Protein AF-A0A1G9FSS0-F1 (afdb_monomer_lite)

Secondary structure (DSSP, 8-state):
--HHHHHHHHHTT--SS-EEE-TTSPEEEPPP-----S--------SSGGGGGGHHHHHHHHHHHHHHTT--

Radius of gyration: 19.98 Å; chains: 1; bounding box: 37×25×48 Å

Foldseek 3Di:
DDVVVVVVCQVVVNDPFDWDQDPVGDIDGDPDPPPPPQADDDDFDDPDPVCPVCRVVVSVVVVVVCVVVVRD

Organism: NCBI:txid683260

Sequence (72 aa):
MHYQTAWQWARDGKMPVPVTKTATGRYLVLEQPSERDGRTVAYCRVSSADQKADLERQAGRVVTAATGMGLT

Structure (mmCIF, N/CA/C/O backbone):
data_AF-A0A1G9FSS0-F1
#
_entry.id   AF-A0A1G9FSS0-F1
#
loop_
_atom_site.group_PDB
_atom_site.id
_atom_site.type_symbol
_atom_site.label_atom_id
_atom_site.label_alt_id
_atom_site.label_comp_id
_atom_site.label_asym_id
_atom_site.label_entity_id
_atom_site.label_seq_id
_atom_site.pdbx_PDB_ins_code
_atom_site.Cartn_x
_atom_site.Cartn_y
_atom_site.Cartn_z
_atom_site.occupancy
_atom_site.B_iso_or_equiv
_atom_site.auth_seq_id
_atom_site.auth_comp_id
_atom_site.auth_asym_id
_atom_site.auth_atom_id
_atom_site.pdbx_PDB_model_num
ATOM 1 N N . MET A 1 1 ? 6.024 6.538 14.939 1.00 61.53 1 MET A N 1
ATOM 2 C CA . MET A 1 1 ? 4.722 6.467 15.641 1.00 61.53 1 MET A CA 1
ATOM 3 C C . MET A 1 1 ? 4.924 5.689 16.928 1.00 61.53 1 MET A C 1
ATOM 5 O O . MET A 1 1 ? 5.437 4.581 16.858 1.00 61.53 1 MET A O 1
ATOM 9 N N . HIS A 1 2 ? 4.596 6.270 18.081 1.00 82.94 2 HIS A N 1
ATOM 10 C CA . HIS A 1 2 ? 4.704 5.597 19.378 1.00 82.94 2 HIS A CA 1
ATOM 11 C C . HIS A 1 2 ? 3.322 5.095 19.814 1.00 82.94 2 HIS A C 1
ATOM 13 O O . HIS A 1 2 ? 2.320 5.762 19.552 1.00 82.94 2 HIS A O 1
ATOM 19 N N . TYR A 1 3 ? 3.252 3.945 20.491 1.00 83.62 3 TYR A N 1
ATOM 20 C CA . TYR A 1 3 ? 1.972 3.342 20.895 1.00 83.62 3 TYR A CA 1
ATOM 21 C C . TYR A 1 3 ? 1.121 4.298 21.752 1.00 83.62 3 TYR A C 1
ATOM 23 O O . TYR A 1 3 ? -0.104 4.305 21.657 1.00 83.62 3 TYR A O 1
ATOM 31 N N . GLN A 1 4 ? 1.772 5.149 22.548 1.00 88.75 4 GLN A N 1
ATOM 32 C CA . GLN A 1 4 ? 1.115 6.109 23.432 1.00 88.75 4 GLN A CA 1
ATOM 33 C C . GLN A 1 4 ? 0.323 7.170 22.658 1.00 88.75 4 GLN A C 1
ATOM 35 O O . GLN A 1 4 ? -0.751 7.571 23.099 1.00 88.75 4 GLN A O 1
ATOM 40 N N . THR A 1 5 ? 0.807 7.573 21.478 1.00 90.56 5 THR A N 1
ATOM 41 C CA . THR A 1 5 ? 0.096 8.502 20.590 1.00 90.56 5 THR A CA 1
ATOM 42 C C . THR A 1 5 ? -1.193 7.868 20.073 1.00 90.56 5 THR A C 1
ATOM 44 O O . THR A 1 5 ? -2.255 8.478 20.164 1.00 90.56 5 THR A O 1
ATOM 47 N N . ALA A 1 6 ? -1.120 6.618 19.606 1.00 87.62 6 ALA A N 1
ATOM 48 C CA . ALA A 1 6 ? -2.292 5.881 19.134 1.00 87.62 6 ALA A CA 1
ATOM 49 C C . ALA A 1 6 ? -3.305 5.637 20.266 1.00 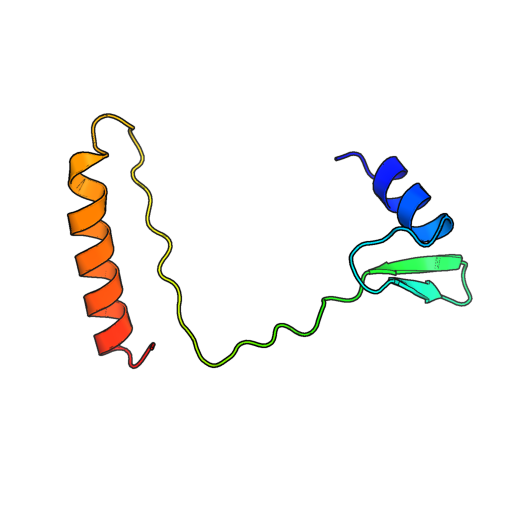87.62 6 ALA A C 1
ATOM 51 O O . ALA A 1 6 ? -4.506 5.803 20.072 1.00 87.62 6 ALA A O 1
ATOM 52 N N . TRP A 1 7 ? -2.827 5.311 21.471 1.00 89.44 7 TRP A N 1
ATOM 53 C CA . TRP A 1 7 ? -3.684 5.153 22.645 1.00 89.44 7 TRP A CA 1
ATOM 54 C C . TRP A 1 7 ? -4.405 6.453 23.019 1.00 89.44 7 TRP A C 1
ATOM 56 O O . TRP A 1 7 ? -5.605 6.435 23.288 1.00 89.44 7 TRP A O 1
ATOM 66 N N . GLN A 1 8 ? -3.701 7.587 22.999 1.00 91.69 8 GLN A N 1
ATOM 67 C CA . GLN A 1 8 ? -4.301 8.882 23.305 1.00 91.69 8 GLN A CA 1
ATOM 68 C C . GLN A 1 8 ? -5.345 9.277 22.257 1.00 91.69 8 GLN A C 1
ATOM 70 O O . GLN A 1 8 ? -6.420 9.739 22.617 1.00 91.69 8 GLN A O 1
ATOM 75 N N . TRP A 1 9 ? -5.090 9.017 20.974 1.00 92.31 9 TRP A N 1
ATOM 76 C CA . TRP A 1 9 ? -6.082 9.241 19.921 1.00 92.31 9 TRP A CA 1
ATOM 77 C C . TRP A 1 9 ? -7.310 8.349 20.075 1.00 92.31 9 TRP A C 1
ATOM 79 O O . TRP A 1 9 ? -8.426 8.829 19.897 1.00 92.31 9 TRP A O 1
ATOM 89 N N . ALA A 1 10 ? -7.124 7.077 20.435 1.00 90.38 10 ALA A N 1
ATOM 90 C CA . ALA A 1 10 ? -8.230 6.159 20.691 1.00 90.38 10 ALA A CA 1
ATOM 91 C C . ALA A 1 10 ? -9.083 6.613 21.882 1.00 90.38 10 ALA A C 1
ATOM 93 O O . ALA A 1 10 ? -10.309 6.569 21.813 1.00 90.38 10 ALA A O 1
ATOM 94 N N . ARG A 1 11 ? -8.444 7.102 22.951 1.00 89.94 11 ARG A N 1
ATOM 95 C CA . ARG A 1 11 ? -9.130 7.653 24.124 1.00 89.94 11 ARG A CA 1
ATOM 96 C C . ARG A 1 11 ? -9.860 8.961 23.819 1.00 89.94 11 ARG A C 1
ATOM 98 O O . ARG A 1 11 ? -10.976 9.149 24.286 1.00 89.94 11 ARG A O 1
ATOM 105 N N . ASP A 1 12 ? -9.232 9.848 23.054 1.00 93.44 12 ASP A N 1
ATOM 106 C CA . ASP A 1 12 ? -9.742 11.189 22.759 1.00 93.44 12 ASP A CA 1
ATOM 107 C C . ASP A 1 12 ? -10.690 11.202 21.534 1.00 93.44 12 ASP A C 1
ATOM 109 O O . ASP A 1 12 ? -11.106 12.271 21.090 1.00 93.44 12 ASP A O 1
ATOM 113 N N . GLY A 1 13 ? -11.012 10.034 20.957 1.00 88.94 13 GLY A N 1
ATOM 114 C CA . GLY A 1 13 ? -11.919 9.901 19.809 1.00 88.94 13 GLY A CA 1
ATOM 115 C C . GLY A 1 13 ? -11.364 10.438 18.483 1.00 88.94 13 GLY A C 1
ATOM 116 O O . GLY A 1 13 ? -12.128 10.728 17.571 1.00 88.94 13 GLY A O 1
ATOM 117 N N . LYS A 1 14 ? -10.040 10.586 18.363 1.00 92.12 14 LYS A N 1
ATOM 118 C CA . LYS A 1 14 ? -9.347 11.177 17.199 1.00 92.12 14 LYS A CA 1
ATOM 119 C C . LYS A 1 14 ? -8.790 10.142 16.224 1.00 92.12 14 LYS A C 1
ATOM 121 O O . LYS A 1 14 ? -7.974 10.476 15.367 1.00 92.12 14 LYS A O 1
ATOM 126 N N . MET A 1 15 ? -9.155 8.875 16.388 1.00 90.50 15 MET A N 1
ATOM 127 C CA . MET A 1 15 ? -8.639 7.824 15.521 1.00 90.50 15 MET A CA 1
ATOM 128 C C . MET A 1 15 ? -9.182 7.995 14.097 1.00 90.50 15 MET A C 1
ATOM 130 O O . MET A 1 15 ? -10.393 8.109 13.927 1.00 90.50 15 MET A O 1
ATOM 134 N N . PRO A 1 16 ? -8.315 7.968 13.066 1.00 87.94 16 PRO A N 1
ATOM 135 C CA . PRO A 1 16 ? -8.746 8.042 11.666 1.00 87.94 16 PRO A CA 1
ATOM 136 C C . PRO A 1 16 ? -9.402 6.738 11.182 1.00 87.94 16 PRO A C 1
ATOM 138 O O . PRO A 1 16 ? -9.873 6.647 10.053 1.00 87.94 16 PRO A O 1
ATOM 141 N N . VAL A 1 17 ? -9.391 5.703 12.020 1.00 86.94 17 VAL A N 1
ATOM 142 C CA . VAL A 1 17 ? -9.925 4.368 11.759 1.00 86.94 17 VAL A CA 1
ATOM 143 C C . VAL A 1 17 ? -10.916 4.001 12.862 1.00 86.94 17 VAL A C 1
ATOM 145 O O . VAL A 1 17 ? -10.759 4.482 13.989 1.00 86.94 17 VAL A O 1
ATOM 148 N N . PRO A 1 18 ? -11.924 3.159 12.581 1.00 88.69 18 PRO A N 1
ATOM 149 C CA . PRO A 1 18 ? -12.881 2.749 13.596 1.00 88.69 18 PRO A CA 1
ATOM 150 C C . PRO A 1 18 ? -12.187 2.019 14.751 1.00 88.69 18 PRO A C 1
ATOM 152 O O . PRO A 1 18 ? -11.375 1.114 14.550 1.00 88.69 18 PRO A O 1
ATOM 155 N N . VAL A 1 19 ? -12.522 2.407 15.980 1.00 91.44 19 VAL A N 1
ATOM 156 C CA . VAL A 1 19 ? -11.997 1.787 17.199 1.00 91.44 19 VAL A CA 1
ATOM 157 C C . VAL A 1 19 ? -13.147 1.482 18.145 1.00 91.44 19 VAL A C 1
ATOM 159 O O . VAL A 1 19 ? -13.992 2.337 18.395 1.00 91.44 19 VAL A O 1
ATOM 162 N N . THR A 1 20 ? -13.164 0.271 18.704 1.00 90.69 20 THR A N 1
ATOM 163 C CA . THR A 1 20 ? -14.150 -0.142 19.714 1.00 90.69 20 THR A CA 1
ATOM 164 C C . THR A 1 20 ? -13.469 -0.418 21.048 1.00 90.69 20 THR A C 1
ATOM 166 O O . THR A 1 20 ? -12.439 -1.093 21.108 1.00 90.69 20 THR A O 1
ATOM 169 N N . LYS A 1 21 ? -14.051 0.083 22.142 1.00 91.12 21 LYS A N 1
ATOM 170 C CA . LYS A 1 21 ? -13.610 -0.235 23.502 1.00 91.12 21 LYS A CA 1
ATOM 171 C C . LYS A 1 21 ? -14.340 -1.482 24.001 1.00 91.12 21 LYS A C 1
ATOM 173 O O . LYS A 1 21 ? -15.563 -1.514 24.064 1.00 91.12 21 LYS A O 1
ATOM 178 N N . THR A 1 22 ? -13.580 -2.506 24.364 1.00 90.44 22 THR A N 1
ATOM 179 C CA . THR A 1 22 ? -14.107 -3.740 24.966 1.00 90.44 22 THR A CA 1
ATOM 180 C C . THR A 1 22 ? -14.580 -3.503 26.402 1.00 90.44 22 THR A C 1
ATOM 182 O O . THR A 1 22 ? -14.117 -2.575 27.069 1.00 90.44 22 THR A O 1
ATOM 185 N N . ALA A 1 23 ? -15.438 -4.389 26.920 1.00 89.19 23 ALA A N 1
ATOM 186 C CA . ALA A 1 23 ? -15.901 -4.344 28.313 1.00 89.19 23 ALA A CA 1
ATOM 187 C C . ALA A 1 23 ? -14.748 -4.391 29.340 1.00 89.19 23 ALA A C 1
ATOM 189 O O . ALA A 1 23 ? -14.863 -3.841 30.429 1.00 89.19 23 ALA A O 1
ATOM 190 N N . THR A 1 24 ? -13.609 -4.988 28.974 1.00 89.94 24 THR A N 1
ATOM 191 C CA . THR A 1 24 ? -12.392 -5.060 29.802 1.00 89.94 24 THR A CA 1
ATOM 192 C C . THR A 1 24 ? -11.459 -3.853 29.634 1.00 89.94 24 THR A C 1
ATOM 194 O O . THR A 1 24 ? -10.367 -3.830 30.195 1.00 89.94 24 THR A O 1
ATOM 197 N N . GLY A 1 25 ? -11.863 -2.835 28.866 1.00 88.25 25 GLY A N 1
ATOM 198 C CA . GLY A 1 25 ? -11.140 -1.568 28.730 1.00 88.25 25 GLY A CA 1
ATOM 199 C C . GLY A 1 25 ? -10.067 -1.526 27.638 1.00 88.25 25 GLY A C 1
ATOM 200 O O . GLY A 1 25 ? -9.399 -0.504 27.497 1.00 88.25 25 GLY A O 1
ATOM 201 N N . ARG A 1 26 ? -9.909 -2.589 26.840 1.00 89.44 26 ARG A N 1
ATOM 202 C CA . ARG A 1 26 ? -8.985 -2.618 25.690 1.00 89.44 26 ARG A CA 1
ATOM 203 C C . ARG A 1 26 ? -9.587 -1.902 24.484 1.00 89.44 26 ARG A C 1
ATOM 205 O O . ARG A 1 26 ? -10.787 -2.040 24.247 1.00 89.44 26 ARG A O 1
ATOM 212 N N . TYR A 1 27 ? -8.751 -1.220 23.705 1.00 90.38 27 TYR A N 1
ATOM 213 C CA . TYR A 1 27 ? -9.126 -0.634 22.416 1.00 90.38 27 TYR A CA 1
ATOM 214 C C . TYR A 1 27 ? -8.793 -1.608 21.285 1.00 90.38 27 TYR A C 1
ATOM 216 O O . TYR A 1 27 ? -7.644 -2.022 21.145 1.00 90.38 27 TYR A O 1
ATOM 224 N N . LEU A 1 28 ? -9.800 -1.970 20.494 1.00 89.62 28 LEU A N 1
ATOM 225 C CA . LEU A 1 28 ? -9.655 -2.771 19.284 1.00 89.62 28 LEU A CA 1
ATOM 226 C C . LEU A 1 28 ? -9.728 -1.844 18.078 1.00 89.62 28 LEU A C 1
ATOM 228 O O . LEU A 1 28 ? -10.744 -1.179 17.876 1.00 89.62 28 LEU A O 1
ATOM 232 N N . VAL A 1 29 ? -8.648 -1.800 17.301 1.00 89.56 29 VAL A N 1
ATOM 233 C CA . VAL A 1 29 ? -8.623 -1.114 16.009 1.00 89.56 29 VAL A CA 1
ATOM 234 C C . VAL A 1 29 ? -9.243 -2.053 14.991 1.00 89.56 29 VAL A C 1
ATOM 236 O O . VAL A 1 29 ? -8.745 -3.159 14.792 1.00 89.56 29 VAL A O 1
ATOM 239 N N . LEU A 1 30 ? -10.353 -1.630 14.399 1.00 86.56 30 LEU A N 1
ATOM 240 C CA . LEU A 1 30 ? -10.998 -2.384 13.341 1.00 86.56 30 LEU A CA 1
ATOM 241 C C . LEU A 1 30 ? -10.344 -1.991 12.022 1.00 86.56 30 LEU A C 1
ATOM 243 O O . LEU A 1 30 ? -10.104 -0.806 11.767 1.00 86.56 30 LEU A O 1
ATOM 247 N N . GLU A 1 31 ? -10.056 -2.981 11.184 1.00 80.19 31 GLU A N 1
ATOM 248 C CA . GLU A 1 31 ? -9.701 -2.697 9.801 1.00 80.19 31 GLU A CA 1
ATOM 249 C C . GLU A 1 31 ? -10.878 -1.964 9.157 1.00 80.19 31 GLU A C 1
ATOM 251 O O . GLU A 1 31 ? -12.033 -2.376 9.297 1.00 80.19 31 GLU A O 1
ATOM 256 N N . GLN A 1 32 ? -10.598 -0.848 8.478 1.00 74.50 32 GLN A N 1
ATOM 257 C CA . GLN A 1 32 ? -11.610 -0.290 7.594 1.00 74.50 32 GLN A CA 1
ATOM 258 C C . GLN A 1 32 ? -11.911 -1.359 6.542 1.00 74.50 32 GLN A C 1
ATOM 260 O O . GLN A 1 32 ? -10.957 -1.912 5.981 1.00 74.50 32 GLN A O 1
ATOM 265 N N . PRO A 1 33 ? -13.192 -1.676 6.278 1.00 66.19 33 PRO A N 1
ATOM 266 C CA . PRO A 1 33 ? -13.525 -2.535 5.160 1.00 66.19 33 PRO A CA 1
ATOM 267 C C . PRO A 1 33 ? -12.907 -1.898 3.923 1.00 66.19 33 PRO A C 1
ATOM 269 O O . PRO A 1 33 ? -13.262 -0.788 3.532 1.00 66.19 33 PRO A O 1
ATOM 272 N N . SER A 1 34 ? -11.903 -2.565 3.361 1.00 65.50 34 SER A N 1
ATOM 273 C CA . SER A 1 34 ? -11.321 -2.116 2.115 1.00 65.50 34 SER A CA 1
ATOM 274 C C . SER A 1 34 ? -12.410 -2.287 1.070 1.00 65.50 34 SER A C 1
ATOM 276 O O . SER A 1 34 ? -12.736 -3.429 0.734 1.00 65.50 34 SER A O 1
ATOM 278 N N . GLU A 1 35 ? -12.965 -1.185 0.569 1.00 64.50 35 GLU A N 1
ATOM 279 C CA . GLU A 1 35 ? -13.620 -1.160 -0.734 1.00 64.50 35 GLU A CA 1
ATOM 280 C C . GLU A 1 35 ? -12.542 -1.535 -1.754 1.00 64.50 35 GLU A C 1
ATOM 282 O O . GLU A 1 35 ? -11.881 -0.694 -2.358 1.00 64.50 35 GLU A O 1
ATOM 287 N N . ARG A 1 36 ? -12.270 -2.839 -1.882 1.00 61.09 36 ARG A N 1
ATOM 288 C CA . ARG A 1 36 ? -11.509 -3.387 -3.000 1.00 61.09 36 ARG A CA 1
ATOM 289 C C . ARG A 1 36 ? -12.472 -3.409 -4.168 1.00 61.09 36 ARG A C 1
ATOM 291 O O . ARG A 1 36 ? -12.935 -4.463 -4.587 1.00 61.09 36 ARG A O 1
ATOM 298 N N . ASP A 1 37 ? -12.809 -2.214 -4.631 1.00 65.38 37 ASP A N 1
ATOM 299 C CA . ASP A 1 37 ? -13.319 -2.002 -5.971 1.00 65.38 37 ASP A CA 1
ATOM 300 C C . ASP A 1 37 ? -12.309 -2.706 -6.874 1.00 65.38 37 ASP A C 1
ATOM 302 O O . ASP A 1 37 ? -11.133 -2.380 -6.743 1.00 65.38 37 ASP A O 1
ATOM 306 N N . GLY A 1 38 ? -12.717 -3.764 -7.588 1.00 72.06 38 GLY A N 1
ATOM 307 C CA . GLY A 1 38 ? -11.890 -4.883 -8.085 1.00 72.06 38 GLY A CA 1
ATOM 308 C C . GLY A 1 38 ? -10.680 -4.501 -8.943 1.00 72.06 38 GLY A C 1
ATOM 309 O O . GLY A 1 38 ? -10.619 -4.823 -10.124 1.00 72.06 38 GLY A O 1
ATOM 310 N N . ARG A 1 39 ? -9.729 -3.810 -8.325 1.00 78.38 39 ARG A N 1
ATOM 311 C CA . ARG A 1 39 ? -8.642 -3.058 -8.921 1.00 78.38 39 ARG A CA 1
ATOM 312 C C . ARG A 1 39 ? -7.347 -3.579 -8.350 1.00 78.38 39 ARG A C 1
ATOM 314 O O . ARG A 1 39 ? -7.106 -3.560 -7.141 1.00 78.38 39 ARG A O 1
ATOM 321 N N . THR A 1 40 ? -6.486 -3.985 -9.255 1.00 86.31 40 THR A N 1
ATOM 322 C CA . THR A 1 40 ? -5.169 -4.504 -8.961 1.00 86.31 40 THR A CA 1
ATOM 323 C C . THR A 1 40 ? -4.154 -3.391 -9.157 1.00 86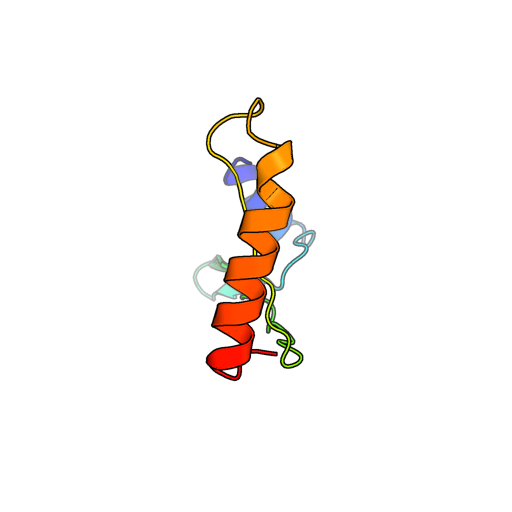.31 40 THR A C 1
ATOM 325 O O . THR A 1 40 ? -4.164 -2.668 -10.151 1.00 86.31 40 THR A O 1
ATOM 328 N N . VAL A 1 41 ? -3.244 -3.244 -8.195 1.00 89.12 41 VAL A N 1
ATOM 329 C CA . VAL A 1 41 ? -2.144 -2.281 -8.278 1.00 89.12 41 VAL A CA 1
ATOM 330 C C . VAL A 1 41 ? -0.822 -3.031 -8.244 1.00 89.12 41 VAL A C 1
ATOM 332 O O . VAL A 1 41 ? -0.549 -3.793 -7.318 1.00 89.12 41 VAL A O 1
ATOM 335 N N . ALA A 1 42 ? 0.025 -2.782 -9.240 1.00 90.44 42 ALA A N 1
ATOM 336 C CA . ALA A 1 42 ? 1.395 -3.269 -9.267 1.00 90.44 42 ALA A CA 1
ATOM 337 C C . ALA A 1 42 ? 2.332 -2.236 -8.625 1.00 90.44 42 ALA A C 1
ATOM 339 O O . ALA A 1 42 ? 2.568 -1.166 -9.186 1.00 90.44 42 ALA A O 1
ATOM 340 N N . TYR A 1 43 ? 2.901 -2.561 -7.463 1.00 91.75 43 TYR A N 1
ATOM 341 C CA . TYR A 1 43 ? 3.974 -1.765 -6.870 1.00 91.75 43 TYR A CA 1
ATOM 342 C C . TYR A 1 43 ? 5.335 -2.302 -7.315 1.00 91.75 43 TYR A C 1
ATOM 344 O O . TYR A 1 43 ? 5.680 -3.450 -7.037 1.00 91.75 43 TYR A O 1
ATOM 352 N N . CYS A 1 44 ? 6.118 -1.462 -7.990 1.00 92.38 44 CYS A N 1
ATOM 353 C CA . CYS A 1 44 ? 7.448 -1.814 -8.481 1.00 92.38 44 CYS A CA 1
ATOM 354 C C . CYS A 1 44 ? 8.505 -0.920 -7.832 1.00 92.38 44 CYS A C 1
ATOM 356 O O . CYS A 1 44 ? 8.274 0.268 -7.606 1.00 92.38 44 CYS A O 1
ATOM 358 N N . ARG A 1 45 ? 9.682 -1.486 -7.555 1.00 94.06 45 ARG A N 1
ATOM 359 C CA . ARG A 1 45 ? 10.840 -0.749 -7.039 1.00 94.06 45 ARG A CA 1
ATOM 360 C C . ARG A 1 45 ? 12.132 -1.329 -7.592 1.00 94.06 45 ARG A C 1
ATOM 362 O O . ARG A 1 45 ? 12.212 -2.525 -7.854 1.00 94.06 45 ARG A O 1
ATOM 369 N N . VAL A 1 46 ? 13.154 -0.489 -7.662 1.00 92.31 46 VAL A N 1
ATOM 370 C CA . VAL A 1 46 ? 14.532 -0.891 -7.955 1.00 92.31 46 VAL A CA 1
ATOM 371 C C . VAL A 1 46 ? 15.371 -0.820 -6.681 1.00 92.31 46 VAL A C 1
ATOM 373 O O . VAL A 1 46 ? 15.081 -0.027 -5.785 1.00 92.31 46 VAL A O 1
ATOM 376 N N . SER A 1 47 ? 16.386 -1.677 -6.569 1.00 88.94 47 SER A N 1
ATOM 377 C CA . SER A 1 47 ? 17.265 -1.738 -5.392 1.00 88.94 47 SER A CA 1
ATOM 378 C C . SER A 1 47 ? 18.277 -0.593 -5.326 1.00 88.94 47 SER A C 1
ATOM 380 O O . SER A 1 47 ? 18.763 -0.293 -4.240 1.00 88.94 47 SER A O 1
ATOM 382 N N . SER A 1 48 ? 18.583 0.045 -6.461 1.00 90.81 48 SER A N 1
ATOM 383 C CA . SER A 1 48 ? 19.461 1.215 -6.547 1.00 90.81 48 SER A CA 1
ATOM 384 C C . SER A 1 48 ? 18.770 2.370 -7.268 1.00 90.81 48 SER A C 1
ATOM 386 O O . SER A 1 48 ? 18.059 2.163 -8.253 1.00 90.81 48 SER A O 1
ATOM 388 N N . ALA A 1 49 ? 19.025 3.594 -6.803 1.00 88.81 49 ALA A N 1
ATOM 389 C CA . ALA A 1 49 ? 18.551 4.812 -7.450 1.00 88.81 49 ALA A CA 1
ATOM 390 C C . ALA A 1 49 ? 19.116 4.976 -8.872 1.00 88.81 49 ALA A C 1
ATOM 392 O O . ALA A 1 49 ? 18.403 5.461 -9.750 1.00 88.81 49 ALA A O 1
ATOM 393 N N . ASP A 1 50 ? 20.336 4.489 -9.125 1.00 92.75 50 ASP A N 1
ATOM 394 C CA . ASP A 1 50 ? 20.974 4.534 -10.450 1.00 92.75 50 ASP A CA 1
ATOM 395 C C . ASP A 1 50 ? 20.203 3.713 -11.494 1.00 92.75 50 ASP A C 1
ATOM 397 O O . ASP A 1 50 ? 20.302 3.951 -12.694 1.00 92.75 50 ASP A O 1
ATOM 401 N N . GLN A 1 51 ? 19.374 2.766 -11.042 1.00 91.62 51 GLN A N 1
ATOM 402 C CA . GLN A 1 51 ? 18.548 1.915 -11.897 1.00 91.62 51 GLN A CA 1
ATOM 403 C C . GLN A 1 51 ? 17.129 2.462 -12.086 1.00 91.62 51 GLN A C 1
ATOM 405 O O . GLN A 1 51 ? 16.263 1.759 -12.600 1.00 91.62 51 GLN A O 1
ATOM 410 N N . LYS A 1 52 ? 16.842 3.708 -11.691 1.00 91.38 52 LYS A N 1
ATOM 411 C CA . LYS A 1 52 ? 15.496 4.292 -11.822 1.00 91.38 52 LYS A CA 1
ATOM 412 C C . LYS A 1 52 ? 14.979 4.280 -13.265 1.00 91.38 52 LYS A C 1
ATOM 414 O O . LYS A 1 52 ? 13.783 4.096 -13.465 1.00 91.38 52 LYS A O 1
ATOM 419 N N . ALA A 1 53 ? 15.866 4.413 -14.253 1.00 91.38 53 ALA A N 1
ATOM 420 C CA . ALA A 1 53 ? 15.509 4.312 -15.671 1.00 91.38 53 ALA A CA 1
ATOM 421 C C . ALA A 1 53 ? 14.938 2.929 -16.054 1.00 91.38 53 ALA A C 1
ATOM 423 O O . ALA A 1 53 ? 14.128 2.827 -16.969 1.00 91.38 53 ALA A O 1
ATOM 424 N N . ASP A 1 54 ? 15.292 1.868 -15.321 1.00 92.38 54 ASP A N 1
ATOM 425 C CA . ASP A 1 54 ? 14.780 0.514 -15.554 1.00 92.38 54 ASP A CA 1
ATOM 426 C C . ASP A 1 54 ? 13.408 0.260 -14.908 1.00 92.38 54 ASP A C 1
ATOM 428 O O . ASP A 1 54 ? 12.773 -0.761 -15.196 1.00 92.38 54 ASP A O 1
ATOM 432 N N . LEU A 1 55 ? 12.936 1.160 -14.035 1.00 94.12 55 LEU A N 1
ATOM 433 C CA . LEU A 1 55 ? 11.702 0.973 -13.270 1.00 94.12 55 LEU A CA 1
ATOM 434 C C . LEU A 1 55 ? 10.480 0.829 -14.182 1.00 94.12 55 LEU A C 1
ATOM 436 O O . LEU A 1 55 ? 9.630 -0.023 -13.936 1.00 94.12 55 LEU A O 1
ATOM 440 N N . GLU A 1 56 ? 10.416 1.615 -15.255 1.00 93.25 56 GLU A N 1
ATOM 441 C CA . GLU A 1 56 ? 9.316 1.566 -16.219 1.00 93.25 56 GLU A CA 1
ATOM 442 C C . GLU A 1 56 ? 9.266 0.215 -16.946 1.00 93.25 56 GLU A C 1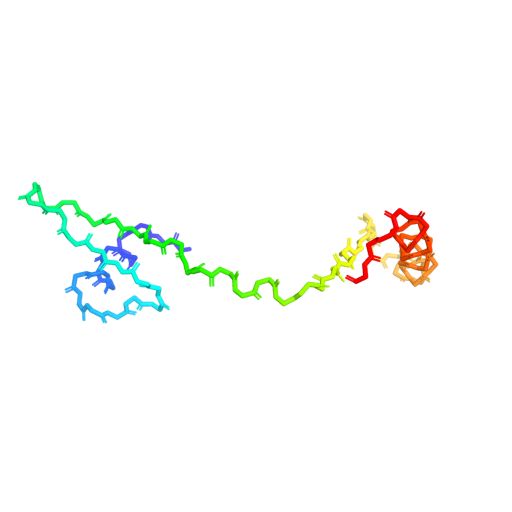
ATOM 444 O O . GLU A 1 56 ? 8.211 -0.416 -17.036 1.00 93.25 56 GLU A O 1
ATOM 449 N N . ARG A 1 57 ? 10.429 -0.309 -17.360 1.00 92.12 57 ARG A N 1
ATOM 450 C CA . ARG A 1 57 ? 10.536 -1.642 -17.972 1.00 92.12 57 ARG A CA 1
ATOM 451 C C . ARG A 1 57 ? 10.096 -2.744 -17.006 1.00 92.12 57 ARG A C 1
ATOM 453 O O . ARG A 1 57 ? 9.429 -3.693 -17.419 1.00 92.12 57 ARG A O 1
ATOM 460 N N . GLN A 1 58 ? 10.470 -2.648 -15.728 1.00 92.94 58 GLN A N 1
ATOM 461 C CA . GLN A 1 58 ? 10.033 -3.610 -14.711 1.00 92.94 58 GLN A CA 1
ATOM 462 C C . GLN A 1 58 ? 8.522 -3.531 -14.475 1.00 92.94 58 GLN A C 1
ATOM 464 O O . GLN A 1 58 ? 7.863 -4.570 -14.476 1.00 92.94 58 GLN A O 1
ATOM 469 N N . ALA A 1 59 ? 7.968 -2.321 -14.360 1.00 94.44 59 ALA A N 1
ATOM 470 C CA . ALA A 1 59 ? 6.534 -2.107 -14.205 1.00 94.44 59 ALA A CA 1
ATOM 471 C C . ALA A 1 59 ? 5.740 -2.696 -15.378 1.00 94.44 59 ALA A C 1
ATOM 473 O O . ALA A 1 59 ? 4.788 -3.440 -15.152 1.00 94.44 59 ALA A O 1
ATOM 474 N N . GLY A 1 60 ? 6.185 -2.475 -16.620 1.00 94.31 60 GLY A N 1
ATOM 475 C CA . GLY A 1 60 ? 5.548 -3.053 -17.807 1.00 94.31 60 GLY A CA 1
ATOM 476 C C . GLY A 1 60 ? 5.510 -4.586 -17.789 1.00 94.31 60 GLY A C 1
ATOM 477 O O . GLY A 1 60 ? 4.477 -5.187 -18.090 1.00 94.31 60 GLY A O 1
ATOM 478 N N . ARG A 1 61 ? 6.602 -5.241 -17.367 1.00 94.38 61 ARG A N 1
ATOM 479 C CA . ARG 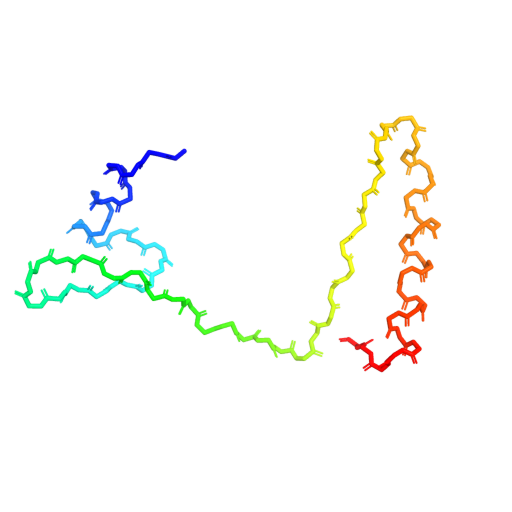A 1 61 ? 6.647 -6.711 -17.228 1.00 94.38 61 ARG A CA 1
ATOM 480 C C . ARG A 1 61 ? 5.686 -7.221 -16.156 1.00 94.38 61 ARG A C 1
ATOM 482 O O . ARG A 1 61 ? 5.024 -8.230 -16.381 1.00 94.38 61 ARG A O 1
ATOM 489 N N . VAL A 1 62 ? 5.602 -6.532 -15.017 1.00 95.19 62 VAL A N 1
ATOM 490 C CA . VAL A 1 62 ? 4.698 -6.905 -13.919 1.00 95.19 62 VAL A CA 1
ATOM 491 C C . VAL A 1 62 ? 3.238 -6.739 -14.336 1.00 95.19 62 VAL A C 1
ATOM 493 O O . VAL A 1 62 ? 2.454 -7.661 -14.137 1.00 95.19 62 VAL A O 1
ATOM 496 N N . VAL A 1 63 ? 2.881 -5.621 -14.976 1.00 94.75 63 VAL A N 1
ATOM 497 C CA . VAL A 1 63 ? 1.517 -5.381 -15.480 1.00 94.75 63 VAL A CA 1
ATOM 498 C C . VAL A 1 63 ? 1.129 -6.420 -16.528 1.00 94.75 63 VAL A C 1
ATOM 500 O O . VAL A 1 63 ? 0.038 -6.981 -16.455 1.00 94.75 63 VAL A O 1
ATOM 503 N N . THR A 1 64 ? 2.030 -6.740 -17.460 1.00 95.94 64 THR A N 1
ATOM 504 C CA . THR A 1 64 ? 1.779 -7.763 -18.489 1.00 95.94 64 THR A CA 1
ATOM 505 C C . THR A 1 64 ? 1.521 -9.132 -17.860 1.00 95.94 64 THR A C 1
ATOM 507 O O . THR A 1 64 ? 0.554 -9.803 -18.213 1.00 95.94 64 THR A O 1
ATOM 510 N N . ALA A 1 65 ? 2.353 -9.538 -16.896 1.00 95.19 65 ALA A N 1
ATOM 511 C CA . ALA A 1 65 ? 2.181 -10.808 -16.197 1.00 95.19 65 ALA A CA 1
ATOM 512 C C . ALA A 1 65 ? 0.873 -10.849 -15.389 1.00 95.19 65 ALA A C 1
ATOM 514 O O . ALA A 1 65 ? 0.138 -11.828 -15.479 1.00 95.19 65 ALA A O 1
ATOM 515 N N . ALA A 1 66 ? 0.558 -9.782 -14.648 1.00 93.94 66 ALA A N 1
ATOM 516 C CA . ALA A 1 66 ? -0.664 -9.678 -13.851 1.00 93.94 66 ALA A CA 1
ATOM 517 C C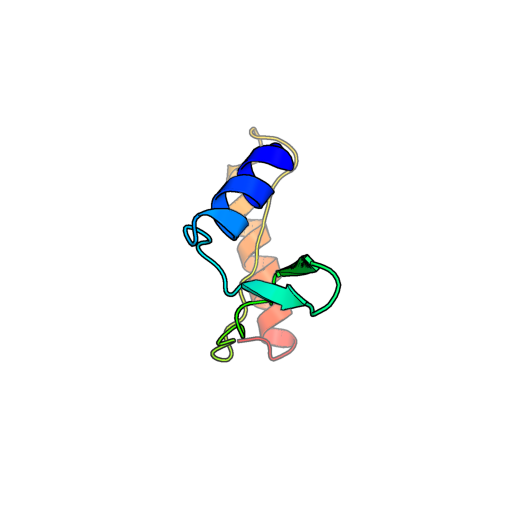 . ALA A 1 66 ? -1.925 -9.730 -14.729 1.00 93.94 66 ALA A C 1
ATOM 519 O O . ALA A 1 66 ? -2.846 -10.492 -14.441 1.00 93.94 66 ALA A O 1
ATOM 520 N N . THR A 1 67 ? -1.916 -9.013 -15.854 1.00 92.88 67 THR A N 1
ATOM 521 C CA . THR A 1 67 ? -3.014 -9.038 -16.832 1.00 92.88 67 THR A CA 1
ATOM 522 C C . THR A 1 67 ? -3.191 -10.440 -17.421 1.00 92.88 67 THR A C 1
ATOM 524 O O . THR A 1 67 ? -4.313 -10.923 -17.541 1.00 92.88 67 THR A O 1
ATOM 527 N N . GLY A 1 68 ? -2.092 -11.146 -17.720 1.00 93.12 68 GLY A N 1
ATOM 528 C CA . GLY A 1 68 ? -2.130 -12.542 -18.171 1.00 93.12 68 GLY A CA 1
ATOM 529 C C . GLY A 1 68 ? -2.697 -13.525 -17.136 1.00 93.12 68 GLY A C 1
ATOM 530 O O . GLY A 1 68 ? -3.179 -14.590 -17.508 1.00 93.12 68 GLY A O 1
ATOM 531 N N . MET A 1 69 ? -2.681 -13.163 -15.849 1.00 92.94 69 MET A N 1
ATOM 532 C CA . MET A 1 69 ? -3.313 -13.914 -14.756 1.00 92.94 69 MET A CA 1
ATOM 533 C C . MET A 1 69 ? -4.776 -13.503 -14.510 1.00 92.94 69 MET A C 1
ATOM 535 O O . MET A 1 69 ? -5.404 -14.027 -13.594 1.00 92.94 69 MET A O 1
ATOM 539 N N . GLY A 1 70 ? -5.322 -12.573 -15.303 1.00 90.06 70 GLY A N 1
ATOM 540 C CA . GLY A 1 70 ? -6.680 -12.052 -15.135 1.00 90.06 70 GLY A CA 1
ATOM 541 C C . GLY A 1 70 ? -6.820 -11.019 -14.015 1.00 90.06 70 GLY A C 1
ATOM 542 O O . GLY A 1 70 ? -7.938 -10.735 -13.594 1.00 90.06 70 GLY A O 1
ATOM 543 N N . LEU A 1 71 ? -5.708 -10.466 -13.521 1.00 89.25 71 LEU A N 1
ATOM 544 C CA . LEU A 1 71 ? -5.732 -9.368 -12.563 1.00 89.25 71 LEU A CA 1
ATOM 545 C C . LEU A 1 71 ? -5.918 -8.046 -13.315 1.00 89.25 71 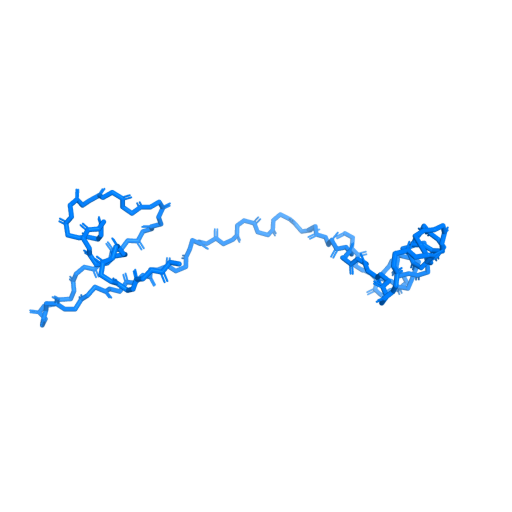LEU A C 1
ATOM 547 O O . LEU A 1 71 ? -5.106 -7.702 -14.177 1.00 89.25 71 LEU A O 1
ATOM 551 N N . THR A 1 72 ? -6.977 -7.319 -12.972 1.00 76.88 72 THR A N 1
ATOM 552 C CA . THR A 1 72 ? -7.349 -6.013 -13.542 1.00 76.88 72 THR A CA 1
ATOM 553 C C . THR A 1 72 ? -7.318 -4.929 -12.489 1.00 76.88 72 THR A C 1
ATOM 555 O O . THR A 1 72 ? -7.624 -5.265 -11.323 1.00 76.88 72 THR A O 1
#

pLDDT: mean 87.67, std 8.44, range [61.09, 95.94]

InterPro domains:
  IPR006118 Recombinase, conserved site [PS00397] (43-51)
  IPR006119 Resolvase, N-terminal catalytic domain [PS51736] (39-72)